Protein AF-A0A6M0SAV5-F1 (afdb_monomer_lite)

Sequence (92 aa):
MTDLAQISQRAIAACEAEAVAWEYAPEAGREIFEGICRDHLERWTDAQYLQWSHQLSDKYGLDVIRLYKEINQVVYSRYYRLALSYVAGGYV

Structure (mmCIF, N/CA/C/O backbone):
data_AF-A0A6M0SAV5-F1
#
_entry.id   AF-A0A6M0SAV5-F1
#
loop_
_atom_site.group_PDB
_atom_site.id
_atom_site.type_symbol
_atom_site.label_atom_id
_atom_site.label_alt_id
_atom_site.label_comp_id
_atom_site.label_asym_id
_atom_site.label_entity_id
_atom_site.label_seq_id
_atom_site.pdbx_PDB_ins_code
_atom_site.Cartn_x
_atom_site.Cartn_y
_atom_site.Cartn_z
_atom_site.occupancy
_atom_site.B_iso_or_equiv
_atom_site.auth_seq_id
_atom_site.auth_comp_id
_atom_site.auth_asym_id
_atom_site.auth_atom_id
_atom_site.pdbx_PDB_model_num
ATOM 1 N N . MET A 1 1 ? -11.720 -11.557 -22.512 1.00 45.19 1 MET A N 1
ATOM 2 C CA . MET A 1 1 ? -10.770 -10.736 -21.737 1.00 45.19 1 MET A CA 1
ATOM 3 C C . MET A 1 1 ? -11.468 -10.365 -20.447 1.00 45.19 1 MET A C 1
ATOM 5 O O . MET A 1 1 ? -12.413 -9.593 -20.503 1.00 45.19 1 MET A O 1
ATOM 9 N N . THR A 1 2 ? -11.107 -10.984 -19.324 1.00 52.62 2 THR A N 1
ATOM 10 C CA . THR A 1 2 ? -11.525 -10.466 -18.016 1.00 52.62 2 THR A CA 1
ATOM 11 C C . THR A 1 2 ? -10.850 -9.110 -17.886 1.00 52.62 2 THR A C 1
ATOM 13 O O . THR A 1 2 ? -9.623 -9.040 -17.917 1.00 52.62 2 THR A O 1
ATOM 16 N N . ASP A 1 3 ? -11.653 -8.055 -17.922 1.00 69.62 3 ASP A N 1
ATOM 17 C CA . ASP A 1 3 ? -11.194 -6.683 -18.083 1.00 69.62 3 ASP A CA 1
ATOM 18 C C . ASP A 1 3 ? -10.242 -6.325 -16.936 1.00 69.62 3 ASP A C 1
ATOM 20 O O . ASP A 1 3 ? -10.584 -6.508 -15.765 1.00 69.62 3 ASP A O 1
ATOM 24 N N . LEU A 1 4 ? -9.027 -5.878 -17.256 1.00 65.19 4 LEU A N 1
ATOM 25 C CA . LEU A 1 4 ? -7.987 -5.582 -16.268 1.00 65.19 4 LEU A CA 1
ATOM 26 C C . LEU A 1 4 ? -8.521 -4.615 -15.196 1.00 65.19 4 LEU A C 1
ATOM 28 O O . LEU A 1 4 ? -8.251 -4.787 -14.010 1.00 65.19 4 LEU A O 1
ATOM 32 N N . ALA A 1 5 ? -9.377 -3.680 -15.622 1.00 69.12 5 ALA A N 1
ATOM 33 C CA . ALA A 1 5 ? -10.087 -2.740 -14.767 1.00 69.12 5 ALA A CA 1
ATOM 34 C C . ALA A 1 5 ? -10.949 -3.432 -13.697 1.00 69.12 5 ALA A C 1
ATOM 36 O O . ALA A 1 5 ? -10.911 -3.046 -12.530 1.00 69.12 5 ALA A O 1
ATOM 37 N N . GLN A 1 6 ? -11.683 -4.492 -14.053 1.00 75.44 6 GLN A N 1
ATOM 38 C CA . GLN A 1 6 ? -12.506 -5.235 -13.094 1.00 75.44 6 GLN A CA 1
ATOM 39 C C . GLN A 1 6 ? -11.653 -5.955 -12.056 1.00 75.44 6 GLN A C 1
ATOM 41 O O . GLN A 1 6 ? -12.036 -6.048 -10.890 1.00 75.44 6 GLN A O 1
ATOM 46 N N . ILE A 1 7 ? -10.498 -6.489 -12.456 1.00 75.00 7 ILE A N 1
ATOM 47 C CA . ILE A 1 7 ? -9.646 -7.201 -11.507 1.00 75.00 7 ILE A CA 1
ATOM 48 C C . ILE A 1 7 ? -8.929 -6.210 -10.578 1.00 75.00 7 ILE A C 1
ATOM 50 O O . ILE A 1 7 ? -8.827 -6.482 -9.383 1.00 75.00 7 ILE A O 1
ATOM 54 N N . SER A 1 8 ? -8.537 -5.035 -11.075 1.00 75.81 8 SER A N 1
ATOM 55 C CA . SER A 1 8 ? -7.969 -3.968 -10.242 1.00 75.81 8 SER A CA 1
ATOM 56 C C . SER A 1 8 ? -8.981 -3.407 -9.251 1.00 75.81 8 SER A C 1
ATOM 58 O O . SER A 1 8 ? -8.655 -3.250 -8.080 1.00 75.81 8 SER A O 1
ATOM 60 N N . GLN A 1 9 ? -10.235 -3.210 -9.665 1.00 84.56 9 GLN A N 1
ATOM 61 C CA . GLN A 1 9 ? -11.311 -2.824 -8.747 1.00 84.56 9 GLN A CA 1
ATOM 62 C C . GLN A 1 9 ? -11.522 -3.862 -7.639 1.00 84.56 9 GLN A C 1
ATOM 64 O O . GLN A 1 9 ? -11.701 -3.500 -6.480 1.00 84.56 9 GLN A O 1
ATOM 69 N N . ARG A 1 10 ? -11.455 -5.158 -7.965 1.00 85.50 10 ARG A N 1
ATOM 70 C CA . ARG A 1 10 ? -11.563 -6.233 -6.964 1.00 85.50 10 ARG A CA 1
ATOM 71 C C . ARG A 1 10 ? -10.367 -6.282 -6.015 1.00 85.50 10 ARG A C 1
ATOM 73 O O . ARG A 1 10 ? -10.552 -6.612 -4.847 1.00 85.50 10 ARG A O 1
ATOM 80 N N . ALA A 1 11 ? -9.165 -5.978 -6.503 1.00 85.50 11 ALA A N 1
ATOM 81 C CA . ALA A 1 11 ? -7.973 -5.889 -5.668 1.00 85.50 11 ALA A CA 1
ATOM 82 C C . ALA A 1 11 ? -8.072 -4.705 -4.698 1.00 85.50 11 ALA A C 1
ATOM 84 O O . ALA A 1 11 ? -7.908 -4.901 -3.497 1.00 85.50 11 ALA A O 1
ATOM 85 N N . ILE A 1 12 ? -8.443 -3.522 -5.199 1.00 90.00 12 ILE A N 1
ATOM 86 C CA . ILE A 1 12 ? -8.674 -2.321 -4.385 1.00 90.00 12 ILE A CA 1
ATOM 87 C C . ILE A 1 12 ? -9.740 -2.596 -3.320 1.00 90.00 12 ILE A C 1
ATOM 89 O O . ILE A 1 12 ? -9.468 -2.418 -2.139 1.00 90.00 12 ILE A O 1
ATOM 93 N N . ALA A 1 13 ? -10.900 -3.135 -3.708 1.00 91.94 13 ALA A N 1
ATOM 94 C CA . ALA A 1 13 ? -11.977 -3.451 -2.771 1.00 91.94 13 ALA A CA 1
ATOM 95 C C . ALA A 1 13 ? -11.556 -4.466 -1.692 1.00 91.94 13 ALA A C 1
ATOM 97 O O . ALA A 1 13 ? -11.998 -4.377 -0.550 1.00 91.94 13 ALA A O 1
ATOM 98 N N . ALA A 1 14 ? -10.687 -5.429 -2.025 1.00 91.25 14 ALA A N 1
ATOM 99 C CA . ALA A 1 14 ? -10.145 -6.365 -1.042 1.00 91.25 14 ALA A CA 1
ATOM 100 C C . ALA A 1 14 ? -9.194 -5.676 -0.047 1.00 91.25 14 ALA A C 1
ATOM 102 O O . ALA A 1 14 ? -9.231 -5.990 1.138 1.00 91.25 14 ALA A O 1
ATOM 103 N N . CYS A 1 15 ? -8.376 -4.728 -0.511 1.00 93.25 15 CYS A N 1
ATOM 104 C CA . CYS A 1 15 ? -7.469 -3.965 0.351 1.00 93.25 15 CYS A CA 1
ATOM 105 C C . CYS A 1 15 ? -8.236 -2.976 1.244 1.00 93.25 15 CYS A C 1
ATOM 107 O O . CYS A 1 15 ? -7.908 -2.822 2.416 1.00 93.25 15 CYS A O 1
ATOM 109 N N . GLU A 1 16 ? -9.287 -2.345 0.717 1.00 95.38 16 GLU A N 1
ATOM 110 C CA . GLU A 1 16 ? -10.213 -1.499 1.483 1.00 95.38 16 GLU A CA 1
ATOM 111 C C . GLU A 1 16 ? -10.936 -2.294 2.573 1.00 95.38 16 GLU A C 1
ATOM 113 O O . GLU A 1 16 ? -11.041 -1.829 3.706 1.00 95.38 16 GLU A O 1
ATOM 118 N N . ALA A 1 17 ? -11.399 -3.506 2.253 1.00 94.38 17 ALA A N 1
ATOM 119 C CA . ALA A 1 17 ? -12.029 -4.388 3.230 1.00 94.38 17 ALA A CA 1
ATOM 120 C C . ALA A 1 17 ? -11.059 -4.787 4.354 1.00 94.38 17 ALA A C 1
ATOM 122 O O . ALA A 1 17 ? -11.464 -4.819 5.514 1.00 94.38 17 ALA A O 1
ATOM 123 N N . GLU A 1 18 ? -9.788 -5.041 4.027 1.00 94.44 18 GLU A N 1
ATOM 124 C CA . GLU A 1 18 ? -8.752 -5.319 5.028 1.00 94.44 18 GLU A CA 1
ATOM 125 C C . GLU A 1 18 ? -8.511 -4.100 5.929 1.00 94.44 18 GLU A C 1
ATOM 127 O O . GLU A 1 18 ? -8.479 -4.233 7.147 1.00 94.44 18 GLU A O 1
ATOM 132 N N . ALA A 1 19 ? -8.436 -2.892 5.362 1.00 94.88 19 ALA A N 1
ATOM 133 C CA . ALA A 1 19 ? -8.305 -1.670 6.156 1.00 94.88 19 ALA A CA 1
ATOM 134 C C . ALA A 1 19 ? -9.466 -1.499 7.146 1.00 94.88 19 ALA A C 1
ATOM 136 O O . ALA A 1 19 ? -9.231 -1.254 8.328 1.00 94.88 19 ALA A O 1
ATOM 137 N N . VAL A 1 20 ? -10.705 -1.714 6.696 1.00 96.25 20 VAL A N 1
ATOM 138 C CA . VAL A 1 20 ? -11.892 -1.650 7.564 1.00 96.25 20 VAL A CA 1
ATOM 139 C C . VAL A 1 20 ? -11.864 -2.730 8.651 1.00 96.25 20 VAL A C 1
ATOM 141 O O . VAL A 1 20 ? -12.239 -2.453 9.789 1.00 96.25 20 VAL A O 1
ATOM 144 N N . ALA A 1 21 ? -11.395 -3.944 8.341 1.00 94.00 21 ALA A N 1
ATOM 145 C CA . ALA A 1 21 ? -11.250 -5.020 9.326 1.00 94.00 21 ALA A CA 1
ATOM 146 C C . ALA A 1 21 ? -10.237 -4.682 10.436 1.00 94.00 21 ALA A C 1
ATOM 148 O O . ALA A 1 21 ? -10.369 -5.171 11.556 1.00 94.00 21 ALA A O 1
ATOM 149 N N . TRP A 1 22 ? -9.270 -3.815 10.132 1.00 93.19 22 TRP A N 1
ATOM 150 C CA . TRP A 1 22 ? -8.287 -3.268 11.067 1.00 93.19 22 TRP A CA 1
ATOM 151 C C . TRP A 1 22 ? -8.702 -1.918 11.676 1.00 93.19 22 TRP A C 1
ATOM 153 O O . TRP A 1 22 ? -7.860 -1.215 12.225 1.00 93.19 22 TRP A O 1
ATOM 163 N N . GLU A 1 23 ? -9.984 -1.547 11.582 1.00 95.12 23 GLU A N 1
ATOM 164 C CA . GLU A 1 23 ? -10.542 -0.295 12.120 1.0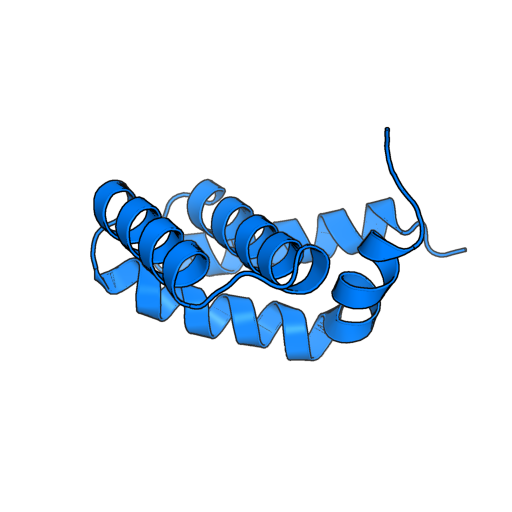0 95.12 23 GLU A CA 1
ATOM 165 C C . GLU A 1 23 ? -9.971 0.987 11.478 1.00 95.12 23 GLU A C 1
ATOM 167 O O . GLU A 1 23 ? -10.116 2.087 12.014 1.00 95.12 23 GLU A O 1
ATOM 172 N N . TYR A 1 24 ? -9.371 0.871 10.291 1.00 94.62 24 TYR A N 1
ATOM 173 C CA . TYR A 1 24 ? -8.966 2.009 9.472 1.00 94.62 24 TYR A CA 1
ATOM 174 C C . TYR A 1 24 ? -10.068 2.431 8.500 1.00 94.62 24 TYR A C 1
ATOM 176 O O . TYR A 1 24 ? -10.961 1.665 8.131 1.00 94.62 24 TYR A O 1
ATOM 184 N N . ALA A 1 25 ? -9.969 3.672 8.028 1.00 94.25 25 ALA A N 1
ATOM 185 C CA . ALA A 1 25 ? -10.760 4.129 6.897 1.00 94.25 25 ALA A CA 1
ATOM 186 C C . ALA A 1 25 ? -10.372 3.329 5.6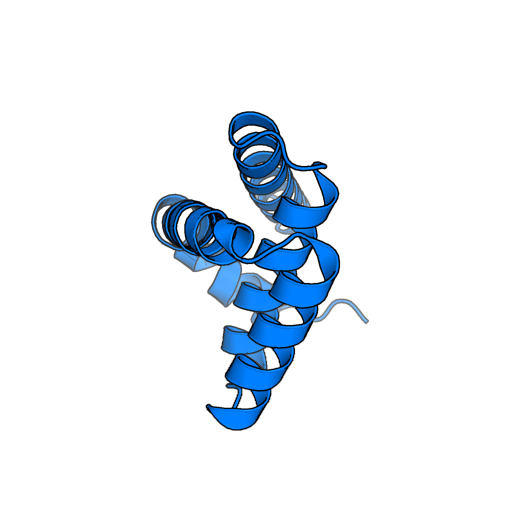29 1.00 94.25 25 ALA A C 1
ATOM 188 O O . ALA A 1 25 ? -9.184 3.032 5.446 1.00 94.25 25 ALA A O 1
ATOM 189 N N . PRO A 1 26 ? -11.324 2.976 4.744 1.00 95.75 26 PRO A N 1
ATOM 190 C CA . PRO A 1 26 ? -11.041 2.187 3.540 1.00 95.75 26 PRO A CA 1
ATOM 191 C C . PRO A 1 26 ? -9.962 2.829 2.653 1.00 95.75 26 PRO A C 1
ATOM 193 O O . PRO A 1 26 ? -9.170 2.125 2.025 1.00 95.75 26 PRO A O 1
ATOM 196 N N . GLU A 1 27 ? -9.864 4.160 2.659 1.00 95.38 27 GLU A N 1
ATOM 197 C CA . GLU A 1 27 ? -8.846 4.934 1.950 1.00 95.38 27 GLU A CA 1
ATOM 198 C C . GLU A 1 27 ? -7.416 4.514 2.311 1.00 95.38 27 GLU A C 1
ATOM 200 O O . GLU A 1 27 ? -6.556 4.513 1.431 1.00 95.38 27 GLU A O 1
ATOM 205 N N . ALA A 1 28 ? -7.161 4.096 3.557 1.00 94.44 28 ALA A N 1
ATOM 206 C CA . ALA A 1 28 ? -5.850 3.594 3.966 1.00 94.44 28 ALA A CA 1
ATOM 207 C C . ALA A 1 28 ? -5.470 2.336 3.173 1.00 94.44 28 ALA A C 1
ATOM 209 O O . ALA A 1 28 ? -4.340 2.204 2.705 1.00 94.44 28 ALA A O 1
ATOM 210 N N . GLY A 1 29 ? -6.431 1.433 2.964 1.00 94.25 29 GLY A N 1
ATOM 211 C CA . GLY A 1 29 ? -6.212 0.203 2.211 1.00 94.25 29 GLY A CA 1
ATOM 212 C C . GLY A 1 29 ? -5.929 0.454 0.735 1.00 94.25 29 GLY A C 1
ATOM 213 O O . GLY A 1 29 ? -5.026 -0.157 0.157 1.00 94.25 29 GLY A O 1
ATOM 214 N N . ARG A 1 30 ? -6.655 1.404 0.137 1.00 94.06 30 ARG A N 1
ATOM 215 C CA . ARG A 1 30 ? -6.421 1.849 -1.242 1.00 94.06 30 ARG A CA 1
ATOM 216 C C . ARG A 1 30 ? -5.047 2.502 -1.405 1.00 94.06 30 ARG A C 1
ATOM 218 O O . ARG A 1 30 ? -4.310 2.139 -2.316 1.00 94.06 30 ARG A O 1
ATOM 225 N N . GLU A 1 31 ? -4.678 3.414 -0.511 1.00 94.56 31 GLU A N 1
ATOM 226 C CA . GLU A 1 31 ? -3.399 4.135 -0.564 1.00 94.56 31 GLU A CA 1
ATOM 227 C C . GLU A 1 31 ? -2.199 3.193 -0.390 1.00 94.56 31 GLU A C 1
ATOM 229 O O . GLU A 1 31 ? -1.180 3.338 -1.070 1.00 94.56 31 GLU A O 1
ATOM 234 N N . ILE A 1 32 ? -2.335 2.173 0.463 1.00 93.75 32 ILE A N 1
ATOM 235 C CA . ILE A 1 32 ? -1.336 1.109 0.599 1.00 93.75 32 ILE A CA 1
ATOM 236 C C . ILE A 1 32 ? -1.222 0.291 -0.688 1.00 93.75 32 ILE A C 1
ATOM 238 O O . ILE A 1 32 ? -0.110 0.051 -1.159 1.00 93.75 32 ILE A O 1
ATOM 242 N N . PHE A 1 33 ? -2.349 -0.127 -1.269 1.00 91.31 33 PHE A N 1
ATOM 243 C CA . PHE A 1 33 ? -2.361 -0.870 -2.529 1.00 91.31 33 PHE A CA 1
ATOM 244 C C . PHE A 1 33 ? -1.660 -0.093 -3.652 1.00 91.31 33 PHE A C 1
ATOM 246 O O . PHE A 1 33 ? -0.789 -0.634 -4.337 1.00 91.31 33 PHE A O 1
ATOM 253 N N . GLU A 1 34 ? -2.005 1.183 -3.817 1.00 89.81 34 GLU A N 1
ATOM 254 C CA . GLU A 1 34 ? -1.394 2.069 -4.810 1.00 89.81 34 GLU A CA 1
ATOM 255 C C . GLU A 1 34 ? 0.103 2.264 -4.545 1.00 89.81 34 GLU A C 1
ATOM 257 O O . GLU A 1 34 ? 0.903 2.208 -5.479 1.00 89.81 34 GLU A O 1
ATOM 262 N N . GLY A 1 35 ? 0.495 2.419 -3.276 1.00 90.88 35 GLY A N 1
ATOM 263 C CA . GLY A 1 35 ? 1.891 2.493 -2.853 1.00 90.88 35 GLY A CA 1
ATOM 264 C C . GLY A 1 35 ? 2.698 1.256 -3.247 1.00 90.88 35 GLY A C 1
ATOM 265 O O . GLY A 1 35 ? 3.740 1.399 -3.878 1.00 90.88 35 GLY A O 1
ATOM 266 N N . ILE A 1 36 ? 2.185 0.053 -2.965 1.00 88.56 36 ILE A N 1
ATOM 267 C CA . ILE A 1 36 ? 2.816 -1.226 -3.347 1.00 88.56 36 ILE A CA 1
ATOM 268 C C . ILE A 1 36 ? 2.944 -1.344 -4.869 1.00 88.56 36 ILE A C 1
ATOM 270 O O . ILE A 1 36 ? 3.986 -1.753 -5.382 1.00 88.56 36 ILE A O 1
ATOM 274 N N . CYS A 1 37 ? 1.891 -0.984 -5.609 1.00 84.19 37 CYS A N 1
ATOM 275 C CA . CYS A 1 37 ? 1.934 -1.025 -7.070 1.00 84.19 37 CYS A CA 1
ATOM 276 C C . CYS A 1 37 ? 3.001 -0.070 -7.615 1.00 84.19 37 CYS A C 1
ATOM 278 O O . CYS A 1 37 ? 3.773 -0.450 -8.493 1.00 84.19 37 CYS A O 1
ATOM 280 N N . ARG A 1 38 ? 3.063 1.152 -7.077 1.00 85.12 38 ARG A N 1
ATOM 281 C CA . ARG A 1 38 ? 4.001 2.194 -7.498 1.00 85.12 38 ARG A CA 1
ATOM 282 C C . ARG A 1 38 ? 5.451 1.858 -7.155 1.00 85.12 38 ARG A C 1
ATOM 284 O O . ARG A 1 38 ? 6.306 2.014 -8.018 1.00 85.12 38 ARG A O 1
ATOM 291 N N . ASP A 1 39 ? 5.711 1.332 -5.960 1.00 87.94 39 ASP A N 1
ATOM 292 C CA . ASP A 1 39 ? 7.021 0.801 -5.563 1.00 87.94 39 ASP A CA 1
ATOM 293 C C . ASP A 1 39 ? 7.531 -0.236 -6.574 1.00 87.94 39 ASP A C 1
ATOM 295 O O . ASP A 1 39 ? 8.637 -0.127 -7.105 1.00 87.94 39 ASP A O 1
ATOM 299 N N . HIS A 1 40 ? 6.676 -1.197 -6.931 1.00 81.56 40 HIS A N 1
ATOM 300 C CA . HIS A 1 40 ? 7.026 -2.248 -7.882 1.00 81.56 40 HIS A CA 1
ATOM 301 C C . HIS A 1 40 ? 7.261 -1.722 -9.309 1.00 81.56 40 HIS A C 1
ATOM 303 O O . HIS A 1 40 ? 8.154 -2.195 -10.018 1.00 81.56 40 HIS A O 1
ATOM 309 N N . LEU A 1 41 ? 6.452 -0.745 -9.723 1.00 77.12 41 LEU A N 1
ATOM 310 C CA . LEU A 1 41 ? 6.498 -0.093 -11.031 1.00 77.12 41 LEU A CA 1
ATOM 311 C C . LEU A 1 41 ? 7.760 0.743 -11.224 1.00 77.12 41 LEU A C 1
ATOM 313 O O . LEU A 1 41 ? 8.493 0.581 -12.200 1.00 77.12 41 LEU A O 1
ATOM 317 N N . GLU A 1 42 ? 7.982 1.660 -10.292 1.00 83.31 42 GLU A N 1
ATOM 318 C CA . GLU A 1 42 ? 9.024 2.679 -10.366 1.00 83.31 42 GLU A CA 1
ATOM 319 C C . GLU A 1 42 ? 10.354 2.175 -9.805 1.00 83.31 42 GLU A C 1
ATOM 321 O O . GLU A 1 42 ? 11.377 2.828 -10.001 1.00 83.31 42 GLU A O 1
ATOM 326 N N . ARG A 1 43 ? 10.350 1.002 -9.152 1.00 84.44 43 ARG A N 1
ATOM 327 C CA . ARG A 1 43 ? 11.495 0.413 -8.447 1.00 84.44 43 ARG A CA 1
ATOM 328 C C . ARG A 1 43 ? 12.083 1.415 -7.469 1.00 84.44 43 ARG A C 1
ATOM 330 O O . ARG A 1 43 ? 13.213 1.877 -7.649 1.00 84.44 43 ARG A O 1
ATOM 337 N N . TRP A 1 44 ? 11.287 1.785 -6.471 1.00 89.75 44 TRP A N 1
ATOM 338 C CA . TRP A 1 44 ? 11.717 2.780 -5.504 1.00 89.75 44 TRP A CA 1
ATOM 339 C C . TRP A 1 44 ? 13.041 2.399 -4.854 1.00 89.75 44 TRP A C 1
ATOM 341 O O . TRP A 1 44 ? 13.339 1.242 -4.563 1.00 89.75 44 TRP A O 1
ATOM 351 N N . THR A 1 45 ? 13.846 3.424 -4.614 1.00 95.12 45 THR A N 1
ATOM 352 C CA . THR A 1 45 ? 14.989 3.315 -3.716 1.00 95.12 45 THR A CA 1
ATOM 353 C C . THR A 1 45 ? 14.505 3.157 -2.277 1.00 95.12 45 THR A C 1
ATOM 355 O O . THR A 1 45 ? 13.428 3.641 -1.918 1.00 95.12 45 THR A O 1
ATOM 358 N N . ASP A 1 46 ? 15.347 2.584 -1.416 1.00 93.00 46 ASP A N 1
ATOM 359 C CA . ASP A 1 46 ? 15.067 2.464 0.022 1.00 93.00 46 ASP A CA 1
ATOM 360 C C . ASP A 1 46 ? 14.666 3.808 0.654 1.00 93.00 46 ASP A C 1
ATOM 362 O O . ASP A 1 46 ? 13.796 3.859 1.520 1.00 93.00 46 ASP A O 1
ATOM 366 N N . ALA A 1 47 ? 15.258 4.915 0.190 1.00 95.25 47 ALA A N 1
ATOM 367 C CA . ALA A 1 47 ? 14.935 6.259 0.663 1.00 95.25 47 ALA A CA 1
ATOM 368 C C . ALA A 1 47 ? 13.503 6.689 0.297 1.00 95.25 47 ALA A C 1
ATOM 370 O O . ALA A 1 47 ? 12.803 7.259 1.135 1.00 95.25 47 ALA A O 1
ATOM 371 N N . GLN A 1 48 ? 13.053 6.399 -0.928 1.00 93.19 48 GLN A N 1
ATOM 372 C CA . GLN A 1 48 ? 11.689 6.700 -1.379 1.00 93.19 48 GLN A CA 1
ATOM 373 C C . GLN A 1 48 ? 10.660 5.839 -0.643 1.00 93.19 48 GLN A C 1
ATOM 375 O O . GLN A 1 48 ? 9.662 6.369 -0.153 1.00 93.19 48 GLN A O 1
ATOM 380 N N . TYR A 1 49 ? 10.936 4.540 -0.498 1.00 91.94 49 TYR A N 1
ATOM 381 C CA . TYR A 1 49 ? 10.087 3.635 0.273 1.00 91.94 49 TYR A CA 1
ATOM 382 C C . TYR A 1 49 ? 9.971 4.086 1.736 1.00 91.94 49 TYR A C 1
ATOM 384 O O . TYR A 1 49 ? 8.868 4.178 2.278 1.00 91.94 49 TYR A O 1
ATOM 392 N N . LEU A 1 50 ? 11.098 4.436 2.369 1.00 93.38 50 LEU A N 1
ATOM 393 C CA . LEU A 1 50 ? 11.118 4.904 3.753 1.00 93.38 50 LEU A CA 1
ATOM 394 C C . LEU A 1 50 ? 10.311 6.196 3.914 1.00 93.38 50 LEU A C 1
ATOM 396 O O . LEU A 1 50 ? 9.460 6.275 4.800 1.00 93.38 50 LEU A O 1
ATOM 400 N N . GLN A 1 51 ? 10.522 7.178 3.033 1.00 95.44 51 GLN A N 1
ATOM 401 C CA . GLN A 1 51 ? 9.772 8.433 3.044 1.00 95.44 51 GLN A CA 1
ATOM 402 C C . GLN A 1 51 ? 8.263 8.194 2.919 1.00 95.44 51 GLN A C 1
ATOM 404 O O . GLN A 1 51 ? 7.488 8.766 3.685 1.00 95.44 51 GLN A O 1
ATOM 409 N N . TRP A 1 52 ? 7.843 7.334 1.991 1.00 94.94 52 TRP A N 1
ATOM 410 C CA . TRP A 1 52 ? 6.436 6.980 1.825 1.00 94.94 52 TRP A CA 1
ATOM 411 C C . TRP A 1 52 ? 5.865 6.290 3.075 1.00 94.94 52 TRP A C 1
ATOM 413 O O . TRP A 1 52 ? 4.792 6.662 3.547 1.00 94.94 52 TRP A O 1
ATOM 423 N N . SER A 1 53 ? 6.600 5.347 3.672 1.00 92.06 53 SER A N 1
ATOM 424 C CA . SER A 1 53 ? 6.158 4.653 4.890 1.00 92.06 53 SER A CA 1
ATOM 425 C C . SER A 1 53 ? 6.011 5.593 6.096 1.00 92.06 53 SER A C 1
ATOM 427 O O . SER A 1 53 ? 5.097 5.424 6.909 1.00 92.06 53 SER A O 1
ATOM 429 N N . HIS A 1 54 ? 6.864 6.619 6.190 1.00 94.00 54 HIS A N 1
ATOM 430 C CA . HIS A 1 54 ? 6.741 7.672 7.196 1.00 94.00 54 HIS A CA 1
ATOM 431 C C . HIS A 1 54 ? 5.491 8.517 6.960 1.00 94.00 54 HIS A C 1
ATOM 433 O O . HIS A 1 54 ? 4.710 8.683 7.886 1.00 94.00 54 HIS A O 1
ATOM 439 N N . GLN A 1 55 ? 5.232 8.957 5.724 1.00 94.69 55 GLN A N 1
ATOM 440 C CA . GLN A 1 55 ? 4.010 9.707 5.394 1.00 94.69 55 GLN A CA 1
ATOM 441 C C . GLN A 1 55 ? 2.740 8.917 5.733 1.00 94.69 55 GLN A C 1
ATOM 443 O O . GLN A 1 55 ? 1.775 9.477 6.253 1.00 94.69 55 GLN A O 1
ATOM 448 N N . LEU A 1 56 ? 2.751 7.609 5.471 1.00 94.00 56 LEU A N 1
ATOM 449 C CA . LEU A 1 56 ? 1.650 6.715 5.812 1.00 94.00 56 LEU A CA 1
ATOM 450 C C . LEU A 1 56 ? 1.440 6.652 7.336 1.00 94.00 56 LEU A C 1
ATOM 452 O O . LEU A 1 56 ? 0.315 6.769 7.820 1.00 94.00 56 LEU A O 1
ATOM 456 N N . SER A 1 57 ? 2.535 6.514 8.088 1.00 93.56 57 SER A N 1
ATOM 457 C CA . SER A 1 57 ? 2.525 6.454 9.554 1.00 93.56 57 SER A CA 1
ATOM 458 C C . SER A 1 57 ? 2.115 7.782 10.193 1.00 93.56 57 SER A C 1
ATOM 460 O O . SER A 1 57 ? 1.388 7.780 11.180 1.00 93.56 57 SER A O 1
ATOM 462 N N . ASP A 1 58 ? 2.524 8.913 9.622 1.00 95.25 58 ASP A N 1
ATOM 463 C CA . ASP A 1 58 ? 2.126 10.247 10.082 1.00 95.25 58 ASP A CA 1
ATOM 464 C C . ASP A 1 58 ? 0.619 10.471 9.897 1.00 95.25 58 ASP A C 1
ATOM 466 O O . ASP A 1 58 ? -0.025 11.138 10.706 1.00 95.25 58 ASP A O 1
ATOM 470 N N . LYS A 1 59 ? 0.042 9.890 8.838 1.00 94.81 59 LYS A N 1
ATOM 471 C CA . LYS A 1 59 ? -1.376 10.034 8.497 1.00 94.81 59 LYS A CA 1
ATOM 472 C C . LYS A 1 59 ? -2.291 9.105 9.295 1.00 94.81 59 LYS A C 1
ATOM 474 O O . LYS A 1 59 ? -3.364 9.533 9.712 1.00 94.81 59 LYS A O 1
ATOM 479 N N . TYR A 1 60 ? -1.891 7.850 9.490 1.00 93.75 60 TYR A N 1
ATOM 480 C CA . TYR A 1 60 ? -2.750 6.804 10.065 1.00 93.75 60 TYR A CA 1
ATOM 481 C C . TYR A 1 60 ? -2.243 6.246 11.407 1.00 93.75 60 TYR A C 1
ATOM 483 O O . TYR A 1 60 ? -2.906 5.414 12.021 1.00 93.75 60 TYR A O 1
ATOM 491 N N . GLY A 1 61 ? -1.089 6.698 11.896 1.00 92.00 61 GLY A N 1
ATOM 492 C CA . GLY A 1 61 ? -0.424 6.151 13.079 1.00 92.00 61 GLY A CA 1
ATOM 493 C C . GLY A 1 61 ? 0.466 4.943 12.763 1.00 92.00 61 GLY A C 1
ATOM 494 O O . GLY A 1 61 ? 0.361 4.321 11.710 1.00 92.00 61 GLY A O 1
ATOM 495 N N . LEU A 1 62 ? 1.354 4.588 13.698 1.00 84.69 62 LEU A N 1
ATOM 496 C CA . LEU A 1 62 ? 2.395 3.563 13.497 1.00 84.69 62 LEU A CA 1
ATOM 497 C C . LEU A 1 62 ? 1.850 2.154 13.205 1.00 84.69 62 LEU A C 1
ATOM 499 O O . LEU A 1 62 ? 2.515 1.361 12.534 1.00 84.69 62 LEU A O 1
ATOM 503 N N . ASP A 1 63 ? 0.646 1.832 13.681 1.00 89.19 63 ASP A N 1
ATOM 504 C CA . ASP A 1 63 ? 0.036 0.512 13.485 1.00 89.19 63 ASP A CA 1
ATOM 505 C C . ASP A 1 63 ? -0.358 0.240 12.023 1.00 89.19 63 ASP A C 1
ATOM 507 O O . ASP A 1 63 ? -0.495 -0.922 11.630 1.00 89.19 63 ASP A O 1
ATOM 511 N N . VAL A 1 64 ? -0.395 1.274 11.171 1.00 88.88 64 VAL A N 1
ATOM 512 C CA . VAL A 1 64 ? -0.664 1.136 9.731 1.00 88.88 64 VAL A CA 1
ATOM 513 C C . VAL A 1 64 ? 0.388 0.270 9.025 1.00 88.88 64 VAL A C 1
ATOM 515 O O . VAL A 1 64 ? 0.112 -0.365 8.010 1.00 88.88 64 VAL A O 1
ATOM 518 N N . ILE A 1 65 ? 1.595 0.163 9.590 1.00 87.38 65 ILE A N 1
ATOM 519 C CA . ILE A 1 65 ? 2.655 -0.711 9.069 1.00 87.38 65 ILE A CA 1
ATOM 520 C C . ILE A 1 65 ? 2.298 -2.197 9.235 1.00 87.38 65 ILE A C 1
ATOM 522 O O . ILE A 1 65 ? 2.778 -3.043 8.476 1.00 87.38 65 ILE A O 1
ATOM 526 N N . ARG A 1 66 ? 1.441 -2.551 10.202 1.00 89.38 66 ARG A N 1
ATOM 527 C CA . ARG A 1 66 ? 0.893 -3.912 10.307 1.00 89.38 66 ARG A CA 1
ATOM 528 C C . ARG A 1 66 ? -0.134 -4.158 9.210 1.00 89.38 66 ARG A C 1
ATOM 530 O O . ARG A 1 66 ? -0.004 -5.154 8.506 1.00 89.38 66 ARG A O 1
ATOM 537 N N . LEU A 1 67 ? -1.047 -3.208 8.995 1.00 88.56 67 LEU A N 1
ATOM 538 C CA . LEU A 1 67 ? -2.008 -3.254 7.890 1.00 88.56 67 LEU A CA 1
ATOM 539 C C . LEU A 1 67 ? -1.301 -3.382 6.528 1.00 88.56 67 LEU A C 1
ATOM 541 O O . LEU A 1 67 ? -1.716 -4.177 5.688 1.00 88.56 67 LEU A O 1
ATOM 545 N N . TYR A 1 68 ? -0.180 -2.677 6.333 1.00 89.38 68 TYR A N 1
ATOM 546 C CA . TYR A 1 68 ? 0.658 -2.824 5.141 1.00 89.38 68 TYR A CA 1
ATOM 547 C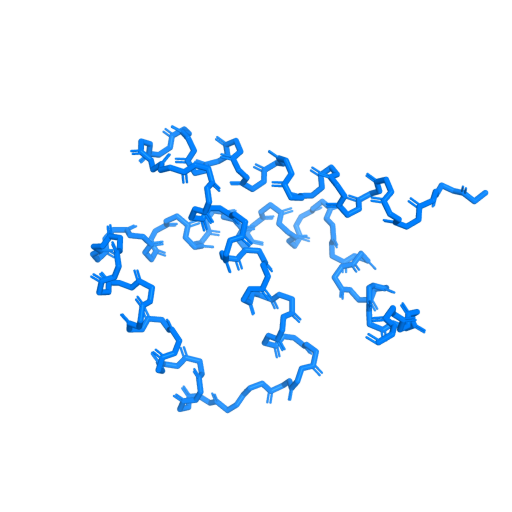 C . TYR A 1 68 ? 1.043 -4.282 4.872 1.00 89.38 68 TYR A C 1
ATOM 549 O O . TYR A 1 68 ? 0.952 -4.737 3.735 1.00 89.38 68 TYR A O 1
ATOM 557 N N . LYS A 1 69 ? 1.449 -5.037 5.901 1.00 87.50 69 LYS A N 1
ATOM 558 C CA . LYS A 1 69 ? 1.859 -6.440 5.734 1.00 87.50 69 LYS A CA 1
ATOM 559 C C . LYS A 1 69 ? 0.702 -7.322 5.276 1.00 87.50 69 LYS A C 1
ATOM 561 O O . LYS A 1 69 ? 0.917 -8.153 4.395 1.00 87.50 69 LYS A O 1
ATOM 566 N N . GLU A 1 70 ? -0.490 -7.129 5.831 1.00 88.56 70 GLU A N 1
ATOM 567 C CA . GLU A 1 70 ? -1.683 -7.889 5.441 1.00 88.56 70 GLU A CA 1
ATOM 568 C C . GLU A 1 70 ? -2.090 -7.576 4.001 1.00 88.56 70 GLU A C 1
ATOM 570 O O . GLU A 1 70 ? -2.243 -8.479 3.176 1.00 88.56 70 GLU A O 1
ATOM 575 N N . ILE A 1 71 ? -2.140 -6.291 3.639 1.00 87.88 71 ILE A N 1
ATOM 576 C CA . ILE A 1 71 ? -2.451 -5.877 2.267 1.00 87.88 71 ILE A CA 1
ATOM 577 C C . ILE A 1 71 ? -1.403 -6.401 1.286 1.00 87.88 71 ILE A C 1
ATOM 579 O O . ILE A 1 71 ? -1.750 -6.901 0.214 1.00 87.88 71 ILE A O 1
ATOM 583 N N . ASN A 1 72 ? -0.124 -6.371 1.658 1.00 85.88 72 ASN A N 1
ATOM 584 C CA . ASN A 1 72 ? 0.934 -6.935 0.835 1.00 85.88 72 ASN A CA 1
ATOM 585 C C . ASN A 1 72 ? 0.701 -8.437 0.583 1.00 85.88 72 ASN A C 1
ATOM 587 O O . ASN A 1 72 ? 0.804 -8.905 -0.551 1.00 85.88 72 ASN A O 1
ATOM 591 N N . GLN A 1 73 ? 0.279 -9.202 1.593 1.00 84.94 73 GLN A N 1
ATOM 592 C CA . GLN A 1 73 ? -0.103 -10.603 1.391 1.00 84.94 73 GLN A CA 1
ATOM 593 C C . GLN A 1 73 ? -1.324 -10.760 0.476 1.00 84.94 73 GLN A C 1
ATOM 595 O O . GLN A 1 73 ? -1.320 -11.643 -0.385 1.00 84.94 73 GLN A O 1
ATOM 600 N N . VAL A 1 74 ? -2.352 -9.915 0.602 1.00 82.00 74 VAL A N 1
ATOM 601 C CA . VAL A 1 74 ? -3.528 -9.929 -0.289 1.00 82.00 74 VAL A CA 1
ATOM 602 C C . VAL A 1 74 ? -3.108 -9.713 -1.746 1.00 82.00 74 VAL A C 1
ATOM 604 O O . VAL A 1 74 ? -3.507 -10.479 -2.631 1.00 82.00 74 VAL A O 1
ATOM 607 N N . VAL A 1 75 ? -2.252 -8.720 -1.994 1.00 80.62 75 VAL A N 1
ATOM 608 C CA . VAL A 1 75 ? -1.750 -8.381 -3.331 1.00 80.62 75 VAL A CA 1
ATOM 609 C C . VAL A 1 75 ? -0.915 -9.524 -3.910 1.00 80.62 75 VAL A C 1
ATOM 611 O O . VAL A 1 75 ? -1.197 -9.982 -5.018 1.00 80.62 75 VAL A O 1
ATOM 614 N N . TYR A 1 76 ? 0.057 -10.052 -3.164 1.00 77.31 76 TYR A N 1
ATOM 615 C CA . TYR A 1 76 ? 0.966 -11.091 -3.664 1.00 77.31 76 TYR A CA 1
ATOM 616 C C . TYR A 1 76 ? 0.338 -12.494 -3.743 1.00 77.31 76 TYR A C 1
ATOM 618 O O . TYR A 1 76 ? 0.721 -13.2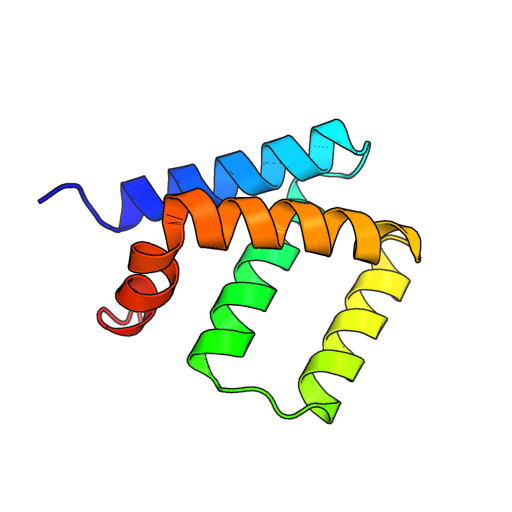88 -4.599 1.00 77.31 76 TYR A O 1
ATOM 626 N N . SER A 1 77 ? -0.644 -12.828 -2.903 1.00 73.62 77 SER A N 1
ATOM 627 C CA . SER A 1 77 ? -1.282 -14.156 -2.937 1.00 73.62 77 SER A CA 1
ATOM 628 C C . SER A 1 77 ? -2.339 -14.289 -4.034 1.00 73.62 77 SER A C 1
ATOM 630 O O . SER A 1 77 ? -2.473 -15.354 -4.639 1.00 73.62 77 SER A O 1
ATOM 632 N N . ARG A 1 78 ? -3.105 -13.222 -4.296 1.00 65.06 78 ARG A N 1
ATOM 633 C CA . ARG A 1 78 ? -4.294 -13.276 -5.166 1.00 65.06 78 ARG A CA 1
ATOM 634 C C . ARG A 1 78 ? -4.156 -12.462 -6.445 1.00 65.06 78 ARG A C 1
ATOM 636 O O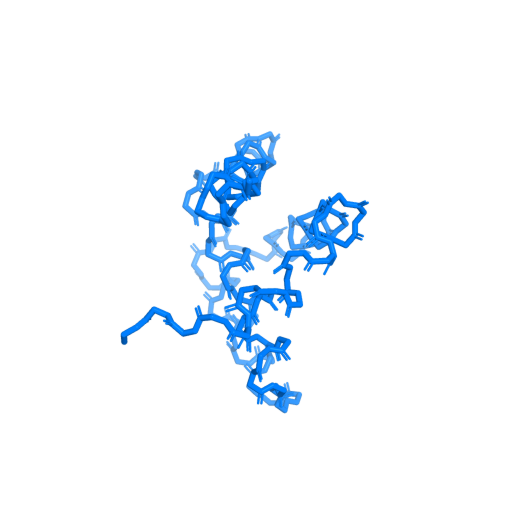 . ARG A 1 78 ? -4.804 -12.789 -7.438 1.00 65.06 78 ARG A O 1
ATOM 643 N N . TYR A 1 79 ? -3.299 -11.443 -6.446 1.00 67.12 79 TYR A N 1
ATOM 644 C CA . TYR A 1 79 ? -3.230 -10.448 -7.517 1.00 67.12 79 TYR A CA 1
ATOM 645 C C . TYR A 1 79 ? -1.804 -10.184 -8.020 1.00 67.12 79 TYR A C 1
ATOM 647 O O . TYR A 1 79 ? -1.597 -9.226 -8.755 1.00 67.12 79 TYR A O 1
ATOM 655 N N . TYR A 1 80 ? -0.830 -11.053 -7.722 1.00 65.94 80 TYR A N 1
ATOM 656 C CA . TYR A 1 80 ? 0.572 -10.876 -8.134 1.00 65.94 80 TYR A CA 1
ATOM 657 C C . TYR A 1 80 ? 0.735 -10.684 -9.647 1.00 65.94 80 TYR A C 1
ATOM 659 O O . TYR A 1 80 ? 1.439 -9.788 -10.106 1.00 65.94 80 TYR A O 1
ATOM 667 N N . ARG A 1 81 ? -0.003 -11.467 -10.449 1.00 57.69 81 ARG A N 1
ATOM 668 C CA . ARG A 1 81 ? -0.043 -11.280 -11.909 1.00 57.69 81 ARG A CA 1
ATOM 669 C C . ARG A 1 81 ? -0.674 -9.949 -12.317 1.00 57.69 81 ARG A C 1
ATOM 671 O O . ARG A 1 81 ? -0.330 -9.448 -13.378 1.00 57.69 81 ARG A O 1
ATOM 678 N N . LEU A 1 82 ? -1.563 -9.373 -11.510 1.00 58.00 82 LEU A N 1
ATOM 679 C CA . LEU A 1 82 ? -2.164 -8.068 -11.771 1.00 58.00 82 LEU A CA 1
ATOM 680 C C . LEU A 1 82 ? -1.252 -6.905 -11.425 1.00 58.00 82 LEU A C 1
ATOM 682 O O . LEU A 1 82 ? -1.161 -5.994 -12.236 1.00 58.00 82 LEU A O 1
ATOM 686 N N . ALA A 1 83 ? -0.555 -6.960 -10.287 1.00 54.97 83 ALA A N 1
ATOM 687 C CA . ALA A 1 83 ? 0.469 -5.976 -9.943 1.00 54.97 83 ALA A CA 1
ATOM 688 C C . ALA A 1 83 ? 1.506 -5.861 -11.075 1.00 54.97 83 ALA A C 1
ATOM 690 O O . ALA A 1 83 ? 1.897 -4.763 -11.442 1.00 54.97 83 ALA A O 1
ATOM 691 N N . LEU A 1 84 ? 1.846 -6.990 -11.714 1.00 54.59 84 LEU A N 1
ATOM 692 C CA . LEU A 1 84 ? 2.703 -7.053 -12.903 1.00 54.59 84 LEU A CA 1
ATOM 693 C C . LEU A 1 84 ? 2.017 -6.622 -14.221 1.00 54.59 84 LEU A C 1
ATOM 695 O O . LEU A 1 84 ? 2.701 -6.183 -15.139 1.00 54.59 84 LEU A O 1
ATOM 699 N N . SER A 1 85 ? 0.688 -6.753 -14.354 1.00 50.84 85 SER A N 1
ATOM 700 C CA . SER A 1 85 ? -0.055 -6.458 -15.601 1.00 50.84 85 SER A CA 1
ATOM 701 C C . SER A 1 85 ? -0.627 -5.036 -15.669 1.00 50.84 85 SER A C 1
ATOM 703 O O . SER A 1 85 ? -0.794 -4.513 -16.767 1.00 50.84 85 SER A O 1
ATOM 705 N N . TYR A 1 86 ? -0.879 -4.387 -14.526 1.00 51.16 86 TYR A N 1
ATOM 706 C CA . TYR A 1 86 ? -1.211 -2.954 -14.432 1.00 51.16 86 TYR A CA 1
ATOM 707 C C . TYR A 1 86 ? -0.063 -2.075 -14.974 1.00 51.16 86 TYR A C 1
ATOM 709 O O . TYR A 1 86 ? -0.282 -0.948 -15.398 1.00 51.16 86 TYR A O 1
ATOM 717 N N . VAL A 1 87 ? 1.149 -2.642 -15.038 1.00 47.78 87 VAL A N 1
ATOM 718 C CA . VAL A 1 87 ? 2.391 -2.040 -15.551 1.00 47.78 87 VAL A CA 1
ATOM 719 C C . VAL A 1 87 ? 2.501 -2.035 -17.077 1.00 47.78 87 VAL A C 1
ATOM 721 O O . VAL A 1 87 ? 3.160 -1.171 -17.645 1.00 47.78 87 VAL A O 1
ATOM 724 N N . ALA A 1 88 ? 1.883 -2.994 -17.768 1.00 47.62 88 ALA A N 1
ATOM 725 C CA . ALA A 1 88 ? 2.078 -3.166 -19.211 1.00 47.62 88 ALA A CA 1
ATOM 726 C C . ALA A 1 88 ? 1.032 -2.432 -20.070 1.00 47.62 88 ALA A C 1
ATOM 728 O O . ALA A 1 88 ? 1.232 -2.266 -21.272 1.00 47.62 88 ALA A O 1
ATOM 729 N N . GLY A 1 89 ? -0.082 -2.003 -19.473 1.00 46.53 89 GLY A N 1
ATOM 730 C CA . GLY A 1 89 ? -1.163 -1.287 -20.148 1.00 46.53 89 GLY A CA 1
ATOM 731 C C . GLY A 1 89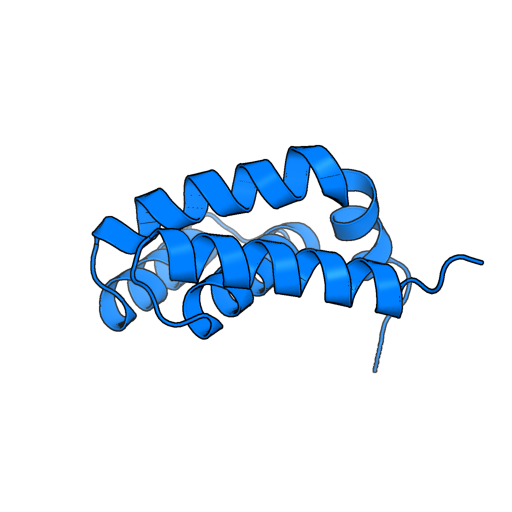 ? -1.358 0.083 -19.524 1.00 46.53 89 GLY A C 1
ATOM 732 O O . GLY A 1 89 ? -2.248 0.244 -18.695 1.00 46.53 89 GLY A O 1
ATOM 733 N N . GLY A 1 90 ? -0.509 1.041 -19.901 1.00 49.12 90 GLY A N 1
ATOM 734 C CA . GLY A 1 90 ? -0.615 2.425 -19.451 1.00 49.12 90 GLY A CA 1
ATOM 735 C C . GLY A 1 90 ? -2.036 2.962 -19.615 1.00 49.12 90 GLY A C 1
ATOM 736 O O . GLY A 1 90 ? -2.590 2.961 -20.714 1.00 49.12 90 GLY A O 1
ATOM 737 N N . TYR A 1 91 ? -2.611 3.430 -18.513 1.00 39.62 91 TYR A N 1
ATOM 738 C CA . TYR A 1 91 ? -3.696 4.395 -18.544 1.00 39.62 91 TYR A CA 1
ATOM 739 C C . TYR A 1 91 ? -3.075 5.772 -18.302 1.00 39.62 91 TYR A C 1
ATOM 741 O O . TYR A 1 91 ? -2.690 6.073 -17.179 1.00 39.62 91 TYR A O 1
ATOM 749 N N . VAL A 1 92 ? -2.953 6.497 -19.422 1.00 42.22 92 VAL A N 1
ATOM 750 C CA . VAL A 1 92 ? -2.843 7.956 -19.645 1.00 42.22 92 VAL A CA 1
ATOM 751 C C . VAL A 1 92 ? -1.978 8.764 -18.679 1.00 42.22 92 VAL A C 1
ATOM 753 O O . VAL A 1 92 ? -2.441 9.054 -17.557 1.00 42.22 92 VAL A O 1
#

pLDDT: mean 82.1, std 15.76, range [39.62, 96.25]

Secondary structure (DSSP, 8-state):
---HHHHHHHHHHHHHHHHHHTTS-HHHHHHHHHHHHHHHHHT--HHHHHHHHHHHHHHH-TTHHHHHHHHHHHHHHHSHHHHHHTTTS---

Foldseek 3Di:
DCDLVVVVVVLLVVQLVLCVVVVHHSVLSNLLLVLVLCCVQVVDDPVRNVVSLVVSCVVTNPCSVVSSVVSVCSCVVPPVVSSVVCNVDDDD

Organism: NCBI:txid2304604

Radius of gyration: 13.02 Å; chains: 1; bounding box: 28×24×35 Å